Protein AF-A0A0S9NF07-F1 (afdb_monomer)

Radius of gyration: 25.68 Å; Cα contacts (8 Å, |Δi|>4): 94; chains: 1; bounding box: 47×24×77 Å

Nearest PDB structures (foldseek):
  1b0n-assembly1_A  TM=8.220E-01  e=7.959E-02  Bacillus subtilis
  2o38-assembly1_A  TM=5.096E-01  e=1.622E-01  Rhodopseudomonas palustris CGA009
  5jaa-assembly1_B  TM=7.549E-01  e=1.021E+00  Vibrio cholerae O1 biovar El Tor str. N16961
  8a0x-assembly1_B  TM=7.454E-01  e=1.641E+00  Vibrio cholerae
  6uu7-assembly1_FFF  TM=2.420E-01  e=1.960E+00  Escherichia coli K-12

Foldseek 3Di:
DDDDDALLRLLVVLCVVLVHLVSSCVQLVHDSVVSVCRNVVVDRDDDQSSCVSSVHDDDDDDDDDDDDPCAPPDLVRLCVVLPWDADPVGDIDHPDVVSVVSSVVSCVVNVVVDDDPDPPPDDDD

Secondary structure (DSSP, 8-state):
------HHHHHHHHHHHTSSHHHHHHHTT--HHHHHHHHTTS-----HHHHHHTT-------PPPPPPTTTT--HHHHHHHTT-EE-TTS-EE-S-HHHHHHHHHHHHHHTT-------------

Mean predicted aligned error: 10.69 Å

Solvent-accessible surface area (backbone atoms only — not comparable to full-atom values): 7910 Å² total; per-residue (Å²): 132,86,82,90,74,54,70,35,57,55,47,49,52,42,14,60,78,49,72,29,60,62,48,30,19,59,76,56,76,45,57,50,70,60,52,50,32,35,48,69,58,81,39,84,80,75,54,72,67,57,31,50,62,74,74,44,77,95,75,93,83,85,79,84,79,74,77,58,99,61,52,84,55,50,73,69,55,43,38,47,72,54,58,32,43,77,48,98,88,75,47,79,46,60,95,42,73,63,33,54,55,47,44,52,51,52,53,64,68,36,65,82,55,69,72,79,82,72,80,77,81,75,83,81,133

Sequence (125 aa):
MAEAITLQQRIAELAEDHGSLRSAASALGCDVGYLSRLASGQKTEPSDMTLHALGLRRVVSYERAEPSPTAGMTLAQRILHVGGRNNAAGYVEFGSTQAVAALIRQVLRDREFLPPEQPQQKGGA

pLDDT: mean 87.5, std 13.99, range [40.78, 97.44]

Structure (mmCIF, N/CA/C/O backbone):
data_AF-A0A0S9NF07-F1
#
_entry.id   AF-A0A0S9NF07-F1
#
loop_
_atom_site.group_PDB
_atom_site.id
_atom_site.type_symbol
_atom_site.label_atom_id
_atom_site.label_alt_id
_atom_site.label_comp_id
_atom_site.label_asym_id
_atom_site.label_entity_id
_atom_site.label_seq_id
_atom_site.pdbx_PDB_ins_code
_atom_site.Cartn_x
_atom_site.Cartn_y
_atom_site.Cartn_z
_atom_site.occupanc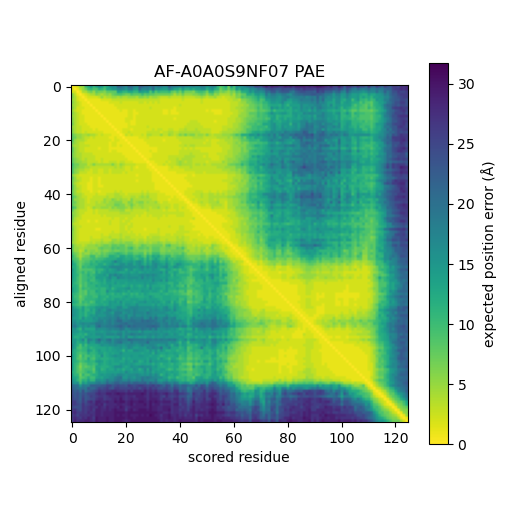y
_atom_site.B_iso_or_equiv
_atom_site.auth_seq_id
_atom_site.auth_comp_id
_atom_site.auth_asym_id
_atom_site.auth_atom_id
_atom_site.pdbx_PDB_model_num
ATOM 1 N N . MET A 1 1 ? -24.854 -11.169 3.549 1.00 50.91 1 MET A N 1
ATOM 2 C CA . MET A 1 1 ? -23.390 -11.341 3.685 1.00 50.91 1 MET A CA 1
ATOM 3 C C . MET A 1 1 ? -22.971 -10.533 4.901 1.00 50.91 1 MET A C 1
ATOM 5 O O . MET A 1 1 ? -23.545 -9.469 5.080 1.00 50.91 1 MET A O 1
ATOM 9 N N . ALA A 1 2 ? -22.093 -11.043 5.768 1.00 66.69 2 ALA A N 1
ATOM 10 C CA . ALA A 1 2 ? -21.588 -10.238 6.884 1.00 66.69 2 ALA A CA 1
ATOM 11 C C . ALA A 1 2 ? -20.684 -9.125 6.333 1.00 66.69 2 ALA A C 1
ATOM 13 O O . ALA A 1 2 ? -19.918 -9.379 5.402 1.00 66.69 2 ALA A O 1
ATOM 14 N N . GLU A 1 3 ? -20.809 -7.917 6.871 1.00 81.88 3 GLU A N 1
ATOM 15 C CA . GLU A 1 3 ? -20.003 -6.766 6.471 1.00 81.88 3 GLU A CA 1
ATOM 16 C C . GLU A 1 3 ? -18.544 -6.953 6.908 1.00 81.88 3 GLU A C 1
ATOM 18 O O . GLU A 1 3 ? -18.267 -7.396 8.025 1.00 81.88 3 GLU A O 1
ATOM 23 N N . ALA A 1 4 ? -17.604 -6.671 6.002 1.00 84.88 4 ALA A N 1
ATOM 24 C CA . ALA A 1 4 ? -16.181 -6.723 6.303 1.00 84.88 4 ALA A CA 1
ATOM 25 C C . ALA A 1 4 ? -15.766 -5.401 6.953 1.00 84.88 4 ALA A C 1
ATOM 27 O O . ALA A 1 4 ? -15.654 -4.381 6.279 1.00 84.88 4 ALA A O 1
ATOM 28 N N . ILE A 1 5 ? -15.536 -5.441 8.261 1.00 92.06 5 ILE A N 1
ATOM 29 C CA . ILE A 1 5 ? -15.089 -4.300 9.059 1.00 92.06 5 ILE A CA 1
ATOM 30 C C . ILE A 1 5 ? -13.625 -4.480 9.465 1.00 92.06 5 ILE A C 1
ATOM 32 O O . ILE A 1 5 ? -13.166 -5.594 9.736 1.00 92.06 5 ILE A O 1
ATOM 36 N N . THR A 1 6 ? -12.871 -3.385 9.510 1.00 92.81 6 THR A N 1
ATOM 37 C CA . THR A 1 6 ? -11.490 -3.403 10.010 1.00 92.81 6 THR A CA 1
ATOM 38 C C . THR A 1 6 ? -11.452 -3.442 11.541 1.00 92.81 6 THR A C 1
ATOM 40 O O . THR A 1 6 ? -12.409 -3.060 12.219 1.00 92.81 6 THR A O 1
ATOM 43 N N . LEU A 1 7 ? -10.321 -3.867 12.115 1.00 92.88 7 LEU A N 1
ATOM 44 C CA . LEU A 1 7 ? -10.124 -3.859 13.572 1.00 92.88 7 LEU A CA 1
ATOM 45 C C . LEU A 1 7 ? -10.303 -2.451 14.150 1.00 92.88 7 LEU A C 1
ATOM 47 O O . LEU A 1 7 ? -10.933 -2.282 15.186 1.00 92.88 7 LEU A O 1
ATOM 51 N N . GLN A 1 8 ? -9.768 -1.448 13.459 1.00 94.25 8 GLN A N 1
ATOM 52 C CA . GLN A 1 8 ? -9.794 -0.049 13.862 1.00 94.25 8 GLN A CA 1
ATOM 53 C C . GLN A 1 8 ? -11.224 0.484 13.912 1.00 94.25 8 GLN A C 1
ATOM 55 O O . GLN A 1 8 ? -11.611 1.083 14.911 1.00 94.25 8 GLN A O 1
ATOM 60 N N . GLN A 1 9 ? -12.014 0.211 12.870 1.00 94.88 9 GLN A N 1
ATOM 61 C CA . GLN A 1 9 ? -13.425 0.596 12.817 1.00 94.88 9 GLN A CA 1
ATOM 62 C C . GLN A 1 9 ? -14.215 -0.064 13.947 1.00 94.88 9 GLN A C 1
ATOM 64 O O . GLN A 1 9 ? -14.886 0.632 14.701 1.00 94.88 9 GLN A O 1
ATOM 69 N N . ARG A 1 10 ? -14.056 -1.380 14.151 1.00 95.62 10 ARG A N 1
ATOM 70 C CA . ARG A 1 10 ? -14.781 -2.074 15.221 1.00 95.62 10 ARG A CA 1
ATOM 71 C C . ARG A 1 10 ? -14.412 -1.563 16.614 1.00 95.62 10 ARG A C 1
ATOM 73 O O . ARG A 1 10 ? -15.264 -1.467 17.493 1.00 95.62 10 ARG A O 1
ATOM 80 N N . ILE A 1 11 ? -13.137 -1.257 16.839 1.00 95.06 11 ILE A N 1
ATOM 81 C CA . ILE A 1 11 ? -12.679 -0.710 18.119 1.00 95.06 11 ILE A CA 1
ATOM 82 C C . ILE A 1 11 ? -13.217 0.710 18.329 1.00 95.06 11 ILE A C 1
ATOM 84 O O . ILE A 1 11 ? -13.551 1.052 19.461 1.00 95.06 11 ILE A O 1
ATOM 88 N N . ALA A 1 12 ? -13.322 1.519 17.271 1.00 95.12 12 ALA A N 1
ATOM 89 C CA . ALA A 1 12 ? -13.925 2.846 17.345 1.00 95.12 12 ALA A CA 1
ATOM 90 C C . ALA A 1 12 ? -15.410 2.770 17.735 1.00 95.12 12 ALA A C 1
ATOM 92 O O . ALA A 1 12 ? -15.796 3.428 18.694 1.00 95.12 12 ALA A O 1
ATOM 93 N N . GLU A 1 13 ? -16.194 1.894 17.097 1.00 95.62 13 GLU A N 1
ATOM 94 C CA . GLU A 1 13 ? -17.600 1.650 17.464 1.00 95.62 13 GLU A CA 1
ATOM 95 C C . GLU A 1 13 ? -17.741 1.262 18.940 1.00 95.62 13 GLU A C 1
ATOM 97 O O . GLU A 1 13 ? -18.502 1.868 19.685 1.00 95.62 13 GLU A O 1
ATOM 102 N N . LEU A 1 14 ? -16.943 0.293 19.402 1.00 95.19 14 LEU A N 1
ATOM 103 C CA . LEU A 1 14 ? -16.969 -0.134 20.803 1.00 95.19 14 LEU A CA 1
ATOM 104 C C . LEU A 1 14 ? -16.557 0.994 21.758 1.00 95.19 14 LEU A C 1
ATOM 106 O O . LEU A 1 14 ? -17.089 1.105 22.860 1.00 95.19 14 LEU A O 1
ATOM 110 N N . ALA A 1 15 ? -15.598 1.832 21.370 1.00 94.81 15 ALA A N 1
ATOM 111 C CA . ALA A 1 15 ? -15.197 2.976 22.177 1.00 94.81 15 ALA A CA 1
ATOM 112 C C . ALA A 1 15 ? -16.308 4.033 22.267 1.00 94.81 15 ALA A C 1
ATOM 114 O O . ALA A 1 15 ? -16.448 4.639 23.328 1.00 94.81 15 ALA A O 1
ATOM 115 N N . GLU A 1 16 ? -17.091 4.229 21.206 1.00 95.94 16 GLU A N 1
ATOM 116 C CA . GLU A 1 16 ? -18.277 5.090 21.210 1.00 95.94 16 GLU A CA 1
ATOM 117 C C . GLU A 1 16 ? -19.384 4.498 22.093 1.00 95.94 16 GLU A C 1
ATOM 119 O O . GLU A 1 16 ? -19.854 5.179 23.006 1.00 95.94 16 GLU A O 1
ATOM 124 N N . A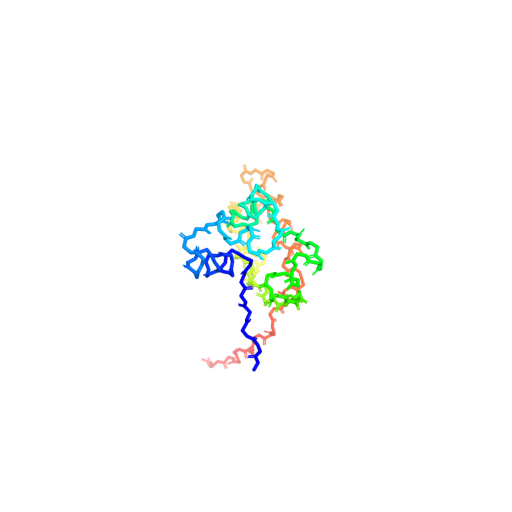SP A 1 17 ? -19.707 3.212 21.924 1.00 95.12 17 ASP A N 1
ATOM 125 C CA . ASP A 1 17 ? -20.729 2.500 22.707 1.00 95.12 17 ASP A CA 1
ATOM 126 C C . ASP A 1 17 ? -20.424 2.506 24.216 1.00 95.12 17 ASP A C 1
ATOM 128 O O . ASP A 1 17 ? -21.314 2.660 25.056 1.00 95.12 17 ASP A O 1
ATOM 132 N N . HIS A 1 18 ? -19.148 2.356 24.584 1.00 94.31 18 HIS A N 1
ATOM 133 C CA . HIS A 1 18 ? -18.691 2.357 25.978 1.00 94.31 18 HIS A CA 1
ATOM 134 C C . HIS A 1 18 ? -18.241 3.746 26.480 1.00 94.31 18 HIS A C 1
ATOM 136 O O . HIS A 1 18 ? -17.817 3.882 27.634 1.00 94.31 18 HIS A O 1
ATOM 142 N N . GLY A 1 19 ? -18.288 4.773 25.628 1.00 95.19 19 GLY A N 1
ATOM 143 C CA . GLY A 1 19 ? -17.901 6.162 25.905 1.00 95.19 19 GLY A CA 1
ATOM 144 C C . GLY A 1 19 ? -16.394 6.447 25.948 1.00 95.19 19 GLY A C 1
ATOM 145 O O . GLY A 1 19 ? -15.982 7.605 25.891 1.00 95.19 19 GLY A O 1
ATOM 146 N N . SER A 1 20 ? -15.540 5.427 26.064 1.00 95.19 20 SER A N 1
ATOM 147 C CA . SER A 1 20 ? -14.096 5.578 25.882 1.00 95.19 20 SER A CA 1
ATOM 148 C C . SER A 1 20 ? -13.421 4.257 25.527 1.00 95.19 20 SER A C 1
ATOM 150 O O . SER A 1 20 ? -13.896 3.177 25.885 1.00 95.19 20 SER A O 1
ATOM 152 N N . LEU A 1 21 ? -12.226 4.339 24.933 1.00 93.88 21 LEU A N 1
ATOM 153 C CA . LEU A 1 21 ? -11.389 3.165 24.669 1.00 93.88 21 LEU A CA 1
ATOM 154 C C . LEU A 1 21 ? -11.042 2.391 25.954 1.00 93.88 21 LEU A C 1
ATOM 156 O O . LEU A 1 21 ? -10.945 1.166 25.941 1.00 93.88 21 LEU A O 1
ATOM 160 N N . ARG A 1 22 ? -10.871 3.097 27.082 1.00 95.12 22 ARG A N 1
ATOM 161 C CA . ARG A 1 22 ? -10.583 2.473 28.382 1.00 95.12 22 ARG A CA 1
ATOM 162 C C . ARG A 1 22 ? -11.783 1.687 28.902 1.00 95.12 22 ARG A C 1
ATOM 164 O O . ARG A 1 22 ? -11.607 0.576 29.396 1.00 95.12 22 ARG A O 1
ATOM 171 N N . SER A 1 23 ? -12.978 2.257 28.775 1.00 95.12 23 SER A N 1
ATOM 172 C CA . SER A 1 23 ? -14.231 1.595 29.139 1.00 95.12 23 SER A CA 1
ATOM 173 C C . SER A 1 23 ? -14.466 0.355 28.277 1.00 95.12 23 SER A C 1
ATOM 175 O O . SER A 1 23 ? -14.765 -0.704 28.821 1.00 95.12 23 SER A O 1
ATOM 177 N N . ALA A 1 24 ? -14.239 0.459 26.962 1.00 94.25 24 ALA A N 1
ATOM 178 C CA . ALA A 1 24 ? -14.346 -0.667 26.037 1.00 94.25 24 ALA A CA 1
ATOM 179 C C . ALA A 1 24 ? -13.364 -1.792 26.393 1.00 94.25 24 ALA A C 1
ATOM 181 O O . ALA A 1 24 ? -13.764 -2.941 26.539 1.00 94.25 24 ALA A O 1
ATOM 182 N N . ALA A 1 25 ? -12.087 -1.472 26.622 1.00 94.56 25 ALA A N 1
ATOM 183 C CA . ALA A 1 25 ? -11.092 -2.469 27.018 1.00 94.56 25 ALA A CA 1
ATOM 184 C C . ALA A 1 25 ? -11.470 -3.187 28.326 1.00 94.56 25 ALA A C 1
ATOM 186 O O . ALA A 1 25 ? -11.355 -4.408 28.408 1.00 94.56 25 ALA A O 1
ATOM 187 N N . SER A 1 26 ? -11.977 -2.439 29.315 1.00 93.94 26 SER A N 1
ATOM 188 C CA . SER A 1 26 ? -12.468 -2.992 30.583 1.00 93.94 26 SER A CA 1
ATOM 189 C C . SER A 1 26 ? -13.644 -3.950 30.369 1.00 93.94 26 SER A C 1
ATOM 191 O O . SER A 1 26 ? -13.623 -5.069 30.875 1.00 93.94 26 SER A O 1
ATOM 193 N N . ALA A 1 27 ? -14.633 -3.550 29.562 1.00 92.88 27 ALA A N 1
ATOM 194 C CA . ALA A 1 27 ? -15.795 -4.378 29.237 1.00 92.88 27 ALA A CA 1
ATOM 195 C C . ALA A 1 27 ? -15.413 -5.671 28.494 1.00 92.88 27 ALA A C 1
ATOM 197 O O . ALA A 1 27 ? -16.035 -6.711 28.694 1.00 92.88 27 ALA A O 1
ATOM 198 N N . LEU A 1 28 ? -14.361 -5.615 27.676 1.00 90.75 28 LEU A N 1
ATOM 199 C CA . LEU A 1 28 ? -13.834 -6.743 26.906 1.00 90.75 28 LEU A CA 1
ATOM 200 C C . LEU A 1 28 ? -12.833 -7.612 27.685 1.00 90.75 28 LEU A C 1
ATOM 202 O O . LEU A 1 28 ? -12.342 -8.602 27.142 1.00 90.75 28 LEU A O 1
ATOM 206 N N . GLY A 1 29 ? -12.456 -7.226 28.909 1.00 91.00 29 GLY A N 1
ATOM 207 C CA . GLY A 1 29 ? -11.394 -7.897 29.666 1.00 91.00 29 GLY A CA 1
ATOM 208 C C . GLY A 1 29 ? -10.022 -7.849 28.976 1.00 91.00 29 GLY A C 1
ATOM 209 O O . GLY A 1 29 ? -9.206 -8.750 29.158 1.00 91.00 29 GLY A O 1
ATOM 210 N N . CYS A 1 30 ? -9.773 -6.828 28.152 1.00 88.00 30 CYS A N 1
ATOM 211 C CA . CYS A 1 30 ? -8.548 -6.667 27.371 1.00 88.00 30 CYS A CA 1
ATOM 212 C C . CYS A 1 30 ? -7.664 -5.549 27.937 1.00 88.00 30 CYS A C 1
ATOM 214 O O . CYS A 1 30 ? -8.144 -4.568 28.502 1.00 88.00 30 CYS A O 1
ATOM 216 N N . ASP A 1 31 ? -6.350 -5.657 27.731 1.00 92.38 31 ASP A N 1
ATOM 217 C CA . ASP A 1 31 ? -5.429 -4.576 28.079 1.00 92.38 31 ASP A CA 1
ATOM 218 C C . ASP A 1 31 ? -5.666 -3.332 27.198 1.00 92.38 31 ASP A C 1
ATOM 220 O O . ASP A 1 31 ? -5.743 -3.418 25.969 1.00 92.38 31 ASP A O 1
ATOM 224 N N . VAL A 1 32 ? -5.741 -2.155 27.830 1.00 94.62 32 VAL A N 1
ATOM 225 C CA . VAL A 1 32 ? -5.967 -0.867 27.147 1.00 94.62 32 VAL A CA 1
ATOM 226 C C . VAL A 1 32 ? -4.821 -0.530 26.193 1.00 94.62 32 VAL A C 1
ATOM 228 O O . VAL A 1 32 ? -5.059 0.000 25.106 1.00 94.62 32 VAL A O 1
ATOM 231 N N . GLY A 1 33 ? -3.576 -0.822 26.581 1.00 95.12 33 GLY A N 1
ATOM 232 C CA . GLY A 1 33 ? -2.402 -0.561 25.749 1.00 95.12 33 GLY A CA 1
ATOM 233 C C . GLY A 1 33 ? -2.407 -1.422 24.489 1.00 95.12 33 GLY A C 1
ATOM 234 O O . GLY A 1 33 ? -2.146 -0.933 23.389 1.00 95.12 33 GLY A O 1
ATOM 235 N N . TYR A 1 34 ? -2.772 -2.691 24.637 1.00 93.88 34 TYR A N 1
ATOM 236 C CA . TYR A 1 34 ? -2.958 -3.621 23.536 1.00 93.88 34 TYR A CA 1
ATOM 237 C C . TYR A 1 34 ? -4.074 -3.174 22.584 1.00 93.88 34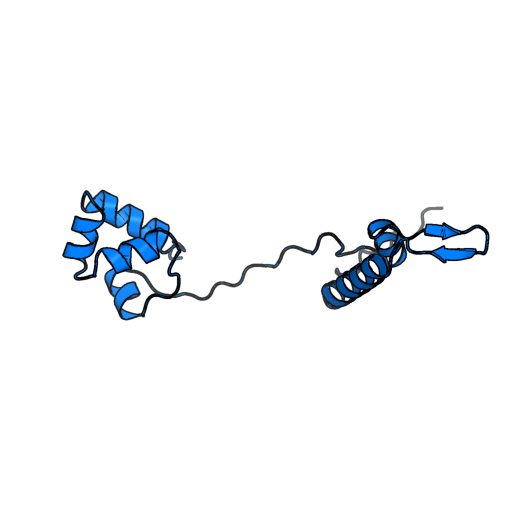 TYR A C 1
ATOM 239 O O . TYR A 1 34 ? -3.845 -3.093 21.376 1.00 93.88 34 TYR A O 1
ATOM 247 N N . LEU A 1 35 ? -5.243 -2.806 23.119 1.00 93.81 35 LEU A N 1
ATOM 248 C CA . LEU A 1 35 ? -6.373 -2.328 22.319 1.00 93.81 35 LEU A CA 1
ATOM 249 C C . LEU A 1 35 ? -6.033 -1.032 21.561 1.00 93.81 35 LEU A C 1
ATOM 251 O O . LEU A 1 35 ? -6.385 -0.892 20.394 1.00 93.81 35 LEU A O 1
ATOM 255 N N . SER A 1 36 ? -5.268 -0.125 22.176 1.00 95.31 36 SER A N 1
ATOM 256 C CA . SER A 1 36 ? -4.776 1.105 21.537 1.00 95.31 36 SER A CA 1
ATOM 257 C C . SER A 1 36 ? -3.819 0.837 20.364 1.00 95.31 36 SER A C 1
ATOM 259 O O . SER A 1 36 ? -3.902 1.483 19.314 1.00 95.31 36 SER A O 1
ATOM 261 N N . ARG A 1 37 ? -2.93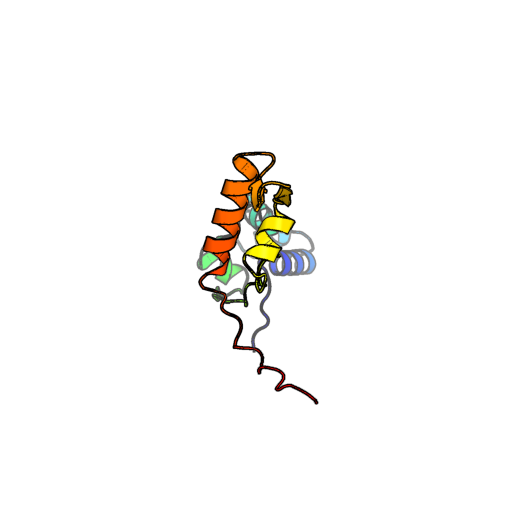9 -0.168 20.477 1.00 96.62 37 ARG A N 1
ATOM 262 C CA . ARG A 1 37 ? -2.061 -0.578 19.363 1.00 96.62 37 ARG A CA 1
ATOM 263 C C . ARG A 1 37 ? -2.841 -1.189 18.199 1.00 96.62 37 ARG A C 1
ATOM 265 O O . ARG A 1 37 ? -2.451 -0.985 17.053 1.00 96.62 37 ARG A O 1
ATOM 272 N N . LEU A 1 38 ? -3.931 -1.906 18.483 1.00 95.19 38 LEU A N 1
ATOM 273 C CA . LEU A 1 38 ? -4.842 -2.403 17.446 1.00 95.19 38 LEU A CA 1
ATOM 274 C C . LEU A 1 38 ? -5.603 -1.245 16.784 1.00 95.19 38 LEU A C 1
ATOM 276 O O . LEU A 1 38 ? -5.635 -1.159 15.560 1.00 95.19 38 LEU A O 1
ATOM 280 N N . ALA A 1 39 ? -6.138 -0.314 17.580 1.00 93.75 39 ALA A N 1
ATOM 281 C CA . ALA A 1 39 ? -6.870 0.856 17.090 1.00 93.75 39 ALA A CA 1
ATOM 282 C C . ALA A 1 39 ? -6.019 1.768 16.189 1.00 93.75 39 ALA A C 1
ATOM 284 O O . ALA A 1 39 ? -6.511 2.312 15.208 1.00 93.75 39 ALA A O 1
ATOM 285 N N . SER A 1 40 ? -4.729 1.914 16.498 1.00 95.19 40 SER A N 1
ATOM 286 C CA . SER A 1 40 ? -3.784 2.713 15.704 1.00 95.19 40 SER A CA 1
ATOM 287 C C . SER A 1 40 ? -3.170 1.962 14.518 1.00 95.19 40 SER A C 1
ATOM 289 O O . SER A 1 40 ? -2.421 2.553 13.746 1.00 95.19 40 SER A O 1
ATOM 291 N N . GLY A 1 41 ? -3.436 0.659 14.371 1.00 93.62 41 GLY A N 1
ATOM 292 C CA . GLY A 1 41 ? -2.817 -0.175 13.338 1.00 93.62 41 GLY A CA 1
ATOM 293 C C . GLY A 1 41 ? -1.340 -0.510 13.577 1.00 93.62 41 GLY A C 1
ATOM 294 O O . GLY A 1 41 ? -0.735 -1.169 12.737 1.00 93.62 41 GLY A O 1
ATOM 295 N N . GLN A 1 42 ? -0.751 -0.129 14.718 1.00 93.00 42 GLN A N 1
ATOM 296 C CA . GLN A 1 42 ? 0.600 -0.568 15.102 1.00 93.00 42 GLN A CA 1
ATOM 297 C C . GLN A 1 42 ? 0.678 -2.085 15.303 1.00 93.00 42 GLN A C 1
ATOM 299 O O . GLN A 1 42 ? 1.735 -2.690 15.134 1.00 93.00 42 GLN A O 1
ATOM 304 N N . LYS A 1 43 ? -0.443 -2.705 15.683 1.00 91.88 43 LYS A N 1
ATOM 305 C CA . LYS A 1 43 ? -0.622 -4.153 15.670 1.00 91.88 43 LYS A CA 1
ATOM 306 C C . LYS A 1 43 ? -1.816 -4.492 14.785 1.00 91.88 43 LYS A C 1
ATOM 308 O O . LYS A 1 43 ? -2.878 -3.900 14.925 1.00 91.88 43 LYS A O 1
ATOM 313 N N . THR A 1 44 ? -1.643 -5.470 13.907 1.00 90.50 44 THR A N 1
ATOM 314 C CA . THR A 1 44 ? -2.659 -5.885 12.924 1.00 90.50 44 THR A CA 1
ATOM 315 C C . THR A 1 44 ? -3.034 -7.362 13.041 1.00 90.50 44 THR A C 1
ATOM 317 O O . THR A 1 44 ? -3.992 -7.807 12.419 1.00 90.50 44 THR A O 1
ATOM 320 N N . GLU A 1 45 ? -2.321 -8.111 13.885 1.00 90.06 45 GLU A N 1
ATOM 321 C CA . GLU A 1 45 ? -2.484 -9.556 14.064 1.00 90.06 45 GLU A CA 1
ATOM 322 C C . GLU A 1 45 ? -2.928 -9.888 15.500 1.00 90.06 45 GLU A C 1
ATOM 324 O O . GLU A 1 45 ? -2.105 -10.251 16.351 1.00 90.06 45 GLU A O 1
ATOM 329 N N . PRO A 1 46 ? -4.218 -9.700 15.827 1.00 90.94 46 PRO A N 1
ATOM 330 C CA . PRO A 1 46 ? -4.794 -10.181 17.075 1.00 90.94 46 PRO A CA 1
ATOM 331 C C . PRO A 1 46 ? -4.949 -11.708 17.066 1.00 90.94 46 PRO A C 1
ATOM 333 O O . PRO A 1 46 ? -5.059 -12.333 16.011 1.00 90.94 46 PRO A O 1
ATOM 336 N N . SER A 1 47 ? -4.986 -12.311 18.256 1.00 91.62 47 SER A N 1
ATOM 337 C CA . SER A 1 47 ? -5.323 -13.728 18.401 1.00 91.62 47 SER A CA 1
ATOM 338 C C . SER A 1 47 ? -6.817 -13.966 18.161 1.00 91.62 47 SER A C 1
ATOM 340 O O . SER A 1 47 ? -7.631 -13.046 18.283 1.00 91.62 47 SER A O 1
ATOM 342 N N . ASP A 1 48 ? -7.194 -15.217 17.897 1.00 92.12 48 ASP A N 1
ATOM 343 C CA . ASP A 1 48 ? -8.601 -15.603 17.725 1.00 92.12 48 ASP A CA 1
ATOM 344 C C . ASP A 1 48 ? -9.450 -15.272 18.963 1.00 92.12 48 ASP A C 1
ATOM 346 O O . ASP A 1 48 ? -10.600 -14.860 18.833 1.00 92.12 48 ASP A O 1
ATOM 350 N N . MET A 1 49 ? -8.868 -15.358 20.165 1.00 91.25 49 MET A N 1
ATOM 351 C CA . MET A 1 49 ? -9.528 -14.955 21.411 1.00 91.25 49 MET A CA 1
ATOM 352 C C . MET A 1 49 ? -9.834 -13.452 21.435 1.00 91.25 49 MET A C 1
ATOM 354 O O . MET A 1 49 ? -10.940 -13.056 21.794 1.00 91.25 49 MET A O 1
ATOM 358 N N . THR A 1 50 ? -8.882 -12.605 21.028 1.00 92.75 50 THR A N 1
ATOM 359 C CA . THR A 1 50 ? -9.111 -11.156 20.925 1.00 92.75 50 THR A CA 1
ATOM 360 C C . THR A 1 50 ? -10.170 -10.838 19.872 1.00 92.75 50 THR A C 1
ATOM 362 O O . THR A 1 50 ? -11.021 -9.985 20.104 1.00 92.75 50 THR A O 1
ATOM 365 N N . LEU A 1 51 ? -10.146 -11.521 18.725 1.00 93.69 51 LEU A N 1
ATOM 366 C CA . LEU A 1 51 ? -11.170 -11.349 17.694 1.00 93.69 51 LEU A CA 1
ATOM 367 C C . LEU A 1 51 ? -12.555 -11.716 18.224 1.00 93.69 51 LEU A C 1
ATOM 369 O O . LEU A 1 51 ? -13.487 -10.937 18.058 1.00 93.69 51 LEU A O 1
ATOM 373 N N . HIS A 1 52 ? -12.668 -12.844 18.926 1.00 93.25 52 HIS A N 1
ATOM 374 C CA . HIS A 1 52 ? -13.921 -13.271 19.535 1.00 93.25 52 HIS A CA 1
ATOM 375 C C . HIS A 1 52 ? -14.446 -12.250 20.553 1.00 93.25 52 HIS A C 1
ATOM 377 O O . HIS A 1 52 ? -15.621 -11.899 20.496 1.00 93.25 52 HIS A O 1
ATOM 383 N N . ALA A 1 53 ? -13.576 -11.713 21.419 1.00 92.69 53 ALA A N 1
ATOM 384 C CA . ALA A 1 53 ? -13.944 -10.656 22.362 1.00 92.69 53 ALA A CA 1
ATOM 385 C C . ALA A 1 53 ? -14.484 -9.406 21.642 1.00 92.69 53 ALA A C 1
ATOM 387 O O . ALA A 1 53 ? -15.489 -8.843 22.057 1.00 92.69 53 ALA A O 1
ATOM 388 N N . LEU A 1 54 ? -13.880 -9.014 20.515 1.00 93.06 54 LEU A N 1
ATOM 389 C CA . LEU A 1 54 ? -14.337 -7.886 19.689 1.00 93.06 54 LEU A CA 1
ATOM 390 C C . LEU A 1 54 ? -15.627 -8.171 18.890 1.00 93.06 54 LEU A C 1
ATOM 392 O O . LEU A 1 54 ? -16.135 -7.278 18.206 1.00 93.06 54 LEU A O 1
ATOM 396 N N . GLY A 1 55 ? -16.158 -9.398 18.947 1.00 92.94 55 GLY A N 1
ATOM 397 C CA . GLY A 1 55 ? -17.283 -9.841 18.119 1.00 92.94 55 GLY A CA 1
ATOM 398 C C . GLY A 1 55 ? -16.906 -10.047 16.649 1.00 92.94 55 GLY A C 1
ATOM 399 O O . GLY A 1 55 ? -17.766 -9.999 15.774 1.00 92.94 55 GLY A O 1
ATOM 400 N N . LEU A 1 56 ? -15.620 -10.252 16.363 1.00 93.88 56 LEU A N 1
ATOM 401 C CA . LEU A 1 56 ? -15.071 -10.397 15.022 1.00 93.88 56 LEU A CA 1
ATOM 402 C C . LEU A 1 56 ? -14.668 -11.841 14.725 1.00 93.88 56 LEU A C 1
ATOM 404 O O . LEU A 1 56 ? -14.310 -12.630 15.600 1.00 93.88 56 LEU A O 1
ATOM 408 N N . ARG A 1 57 ? -14.653 -12.166 13.434 1.00 92.75 57 ARG A N 1
ATOM 409 C CA . ARG A 1 57 ? -14.071 -13.397 12.897 1.00 92.75 57 ARG A CA 1
ATOM 410 C C . ARG A 1 57 ? -13.078 -13.029 11.807 1.00 92.75 57 ARG A C 1
ATOM 412 O O . ARG A 1 57 ? -13.410 -12.246 10.921 1.00 92.75 57 ARG A O 1
ATOM 419 N N . ARG A 1 58 ? -11.893 -13.644 11.823 1.00 91.62 58 ARG A N 1
ATOM 420 C CA . ARG A 1 58 ? -10.922 -13.472 10.739 1.00 91.62 58 ARG A CA 1
ATOM 421 C C . ARG A 1 58 ? -11.438 -14.126 9.462 1.00 91.62 58 ARG A C 1
ATOM 423 O O . ARG A 1 58 ? -11.774 -15.308 9.457 1.00 91.62 58 ARG A O 1
ATOM 430 N N . VAL A 1 59 ? -11.458 -13.362 8.379 1.00 89.56 59 VAL A N 1
ATOM 431 C CA . VAL A 1 59 ? -11.728 -13.857 7.028 1.00 89.56 59 VAL A CA 1
ATOM 432 C C . VAL A 1 59 ? -10.584 -13.391 6.141 1.00 89.56 59 VAL A C 1
ATOM 434 O O . VAL A 1 59 ? -10.191 -12.230 6.207 1.00 89.56 59 VAL A O 1
ATOM 437 N N . VAL A 1 60 ? -10.032 -14.300 5.342 1.00 87.19 60 VAL A N 1
ATOM 438 C CA . VAL A 1 60 ? -9.057 -13.942 4.310 1.00 87.19 60 VAL A CA 1
ATOM 439 C C . VAL A 1 60 ? -9.841 -13.492 3.084 1.00 87.19 60 VAL A C 1
ATOM 441 O O . VAL A 1 60 ? -10.583 -14.284 2.503 1.00 87.19 60 VAL A O 1
ATOM 444 N N . SER A 1 61 ? -9.709 -12.221 2.717 1.00 84.62 61 SER A N 1
ATOM 445 C CA . SER A 1 61 ? -10.204 -11.683 1.452 1.00 84.62 61 SER A CA 1
ATOM 446 C C . SER A 1 61 ? -9.042 -11.504 0.478 1.00 84.62 61 SER A C 1
ATOM 448 O O . SER A 1 61 ? -7.917 -11.207 0.875 1.00 84.62 61 SER A O 1
ATOM 450 N N . TYR A 1 62 ? -9.326 -11.695 -0.807 1.00 86.50 62 TYR A N 1
ATOM 451 C CA . TYR A 1 62 ? -8.396 -11.411 -1.893 1.00 86.50 62 TYR A CA 1
ATOM 452 C C . TYR A 1 62 ? -9.012 -10.318 -2.759 1.00 86.50 62 TYR A C 1
ATOM 454 O O . TYR A 1 62 ? -10.157 -10.449 -3.197 1.00 86.50 62 TYR A O 1
ATOM 462 N N . GLU A 1 63 ? -8.263 -9.250 -2.999 1.00 83.25 63 GLU A N 1
ATOM 463 C CA . GLU A 1 63 ? -8.629 -8.206 -3.951 1.00 83.25 63 GLU A CA 1
ATOM 464 C C . GLU A 1 63 ? -7.821 -8.360 -5.240 1.00 83.25 63 GLU A C 1
ATOM 466 O O . GLU A 1 63 ? -6.746 -8.968 -5.255 1.00 83.25 63 GLU A O 1
ATOM 471 N N . ARG A 1 64 ? -8.356 -7.843 -6.350 1.00 81.88 64 ARG A N 1
ATOM 472 C CA . ARG A 1 64 ? -7.577 -7.786 -7.588 1.00 81.88 64 ARG A CA 1
ATOM 473 C C . ARG A 1 64 ? -6.473 -6.760 -7.387 1.00 81.88 64 ARG A C 1
ATOM 475 O O . ARG A 1 64 ? -6.762 -5.615 -7.060 1.00 81.88 64 ARG A O 1
ATOM 482 N N . ALA A 1 65 ? -5.232 -7.168 -7.616 1.00 81.81 65 ALA A N 1
ATOM 483 C CA . ALA A 1 65 ? -4.139 -6.219 -7.702 1.00 81.81 65 ALA A CA 1
ATOM 484 C C . ALA A 1 65 ? -4.371 -5.300 -8.908 1.00 81.81 65 ALA A C 1
ATOM 486 O O . ALA A 1 65 ? -4.629 -5.782 -10.016 1.00 81.81 65 ALA A O 1
ATOM 487 N N . GLU A 1 66 ? -4.275 -3.990 -8.689 1.00 84.38 66 GLU A N 1
ATOM 488 C CA . GLU A 1 66 ? -4.270 -3.029 -9.786 1.00 84.38 66 GLU A CA 1
ATOM 489 C C . GLU A 1 66 ? -3.061 -3.295 -10.701 1.00 84.38 66 GLU A C 1
ATOM 491 O O . GLU A 1 66 ? -1.974 -3.640 -10.211 1.00 84.38 66 GLU A O 1
ATOM 496 N N . PRO A 1 67 ? -3.219 -3.148 -12.029 1.00 84.50 67 PRO A N 1
ATOM 497 C CA . PRO A 1 67 ? -2.097 -3.213 -12.948 1.00 84.50 67 PRO A CA 1
ATOM 498 C C . PRO A 1 67 ? -0.991 -2.246 -12.521 1.00 84.50 67 PRO A C 1
ATOM 500 O O . PRO A 1 67 ? -1.241 -1.134 -12.053 1.00 84.50 67 PRO A O 1
ATOM 503 N N . SER A 1 68 ? 0.262 -2.653 -12.721 1.00 88.50 68 SER A N 1
ATOM 504 C CA . SER A 1 68 ? 1.381 -1.743 -12.501 1.00 88.50 68 SER A CA 1
ATOM 505 C C . SER A 1 68 ? 1.296 -0.547 -13.466 1.00 88.50 68 SER A C 1
ATOM 507 O O . SER A 1 68 ? 0.707 -0.667 -14.543 1.00 88.50 68 SER A O 1
ATOM 509 N N . PRO A 1 69 ? 1.949 0.590 -13.162 1.00 89.75 69 PRO A N 1
ATOM 510 C CA . P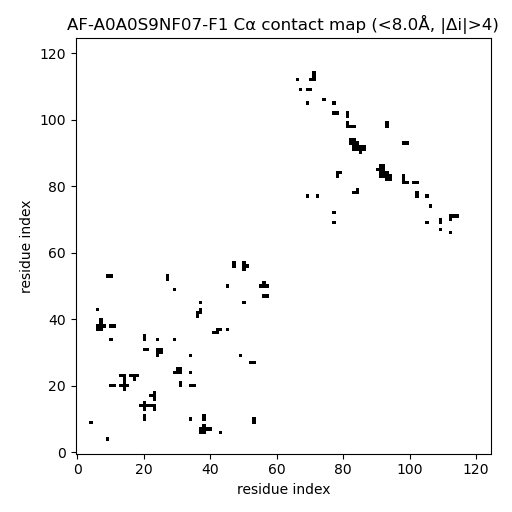RO A 1 69 ? 1.964 1.743 -14.064 1.00 89.75 69 PRO A CA 1
ATOM 511 C C . PRO A 1 69 ? 2.504 1.438 -15.468 1.00 89.75 69 PRO A C 1
ATOM 513 O O . PRO A 1 69 ? 2.273 2.211 -16.391 1.00 89.75 69 PRO A O 1
ATOM 516 N N . THR A 1 70 ? 3.252 0.340 -15.622 1.00 92.19 70 THR A N 1
ATOM 517 C CA . THR A 1 70 ? 3.817 -0.108 -16.897 1.00 92.19 70 THR A CA 1
ATOM 518 C C . THR A 1 70 ? 3.108 -1.316 -17.494 1.00 92.19 70 THR A C 1
ATOM 520 O O . THR A 1 70 ? 3.495 -1.769 -18.571 1.00 92.19 70 THR A O 1
ATOM 523 N N . ALA A 1 71 ? 2.072 -1.844 -16.842 1.00 89.12 71 ALA A N 1
ATOM 524 C CA . ALA A 1 71 ? 1.293 -2.952 -17.371 1.00 89.12 71 ALA A CA 1
ATOM 525 C C . ALA A 1 71 ? 0.692 -2.583 -18.738 1.00 89.12 71 ALA A C 1
ATOM 527 O O . ALA A 1 71 ? 0.215 -1.470 -18.950 1.00 89.12 71 ALA A O 1
ATOM 528 N N . GLY A 1 72 ? 0.771 -3.507 -19.697 1.00 86.25 72 GLY A N 1
ATOM 529 C CA . GLY A 1 72 ? 0.344 -3.263 -21.079 1.00 86.25 72 GLY A CA 1
ATOM 530 C C . GLY A 1 72 ? 1.300 -2.413 -21.930 1.00 86.25 72 GLY A C 1
ATOM 531 O O . GLY A 1 72 ? 1.121 -2.364 -23.144 1.00 86.25 72 GLY A O 1
ATOM 532 N N . MET A 1 73 ? 2.345 -1.795 -21.359 1.00 91.81 73 MET A N 1
ATOM 533 C CA . MET A 1 73 ? 3.362 -1.111 -22.166 1.00 91.81 73 MET A CA 1
ATOM 534 C C . MET A 1 73 ? 4.208 -2.108 -22.960 1.00 91.81 73 MET A C 1
ATOM 536 O O . MET A 1 73 ? 4.725 -3.088 -22.406 1.00 91.81 73 MET A O 1
ATOM 540 N N . THR A 1 74 ? 4.445 -1.795 -24.233 1.00 92.00 74 THR A N 1
ATOM 541 C CA . THR A 1 74 ? 5.433 -2.490 -25.064 1.00 92.00 74 THR A CA 1
ATOM 542 C C . THR A 1 74 ? 6.852 -2.243 -24.551 1.00 92.00 74 THR A C 1
ATOM 544 O O . THR A 1 74 ? 7.114 -1.286 -23.817 1.00 92.00 74 THR A O 1
ATOM 547 N N . LEU A 1 75 ? 7.811 -3.074 -24.972 1.00 91.56 75 LEU A N 1
ATOM 548 C CA . LEU A 1 75 ? 9.220 -2.875 -24.621 1.00 91.56 75 LEU A CA 1
ATOM 549 C C . LEU A 1 75 ? 9.718 -1.473 -25.018 1.00 91.56 75 LEU A C 1
ATOM 551 O O . LEU A 1 75 ? 10.396 -0.825 -24.227 1.00 91.56 75 LEU A O 1
ATOM 555 N N . ALA A 1 76 ? 9.326 -0.975 -26.195 1.00 92.38 76 ALA A N 1
ATOM 556 C CA . ALA A 1 76 ? 9.697 0.361 -26.663 1.00 92.38 76 ALA A CA 1
ATOM 557 C C . ALA A 1 76 ? 9.140 1.474 -25.759 1.00 92.38 76 ALA A C 1
ATOM 559 O O . ALA A 1 76 ? 9.863 2.399 -25.393 1.00 92.38 76 ALA A O 1
ATOM 560 N N . GLN A 1 77 ? 7.877 1.361 -25.336 1.00 94.44 77 GLN A N 1
ATOM 561 C CA . GLN A 1 77 ? 7.265 2.313 -24.404 1.00 94.44 77 GLN A CA 1
ATOM 562 C C . GLN A 1 77 ? 7.950 2.288 -23.033 1.00 94.44 77 GLN A C 1
ATOM 564 O O . GLN A 1 77 ? 8.189 3.345 -22.455 1.00 94.44 77 GLN A O 1
ATOM 569 N N . ARG A 1 78 ? 8.336 1.106 -22.536 1.00 95.12 78 ARG A N 1
ATOM 570 C CA . ARG A 1 78 ? 9.078 0.969 -21.271 1.00 95.12 78 ARG A CA 1
ATOM 571 C C . ARG A 1 78 ? 10.475 1.576 -21.356 1.00 95.12 78 ARG A C 1
ATOM 573 O O . ARG A 1 78 ? 10.895 2.253 -20.424 1.00 95.12 78 ARG A O 1
ATOM 580 N N . ILE A 1 79 ? 11.174 1.375 -22.476 1.00 95.75 79 ILE A N 1
ATOM 581 C CA . ILE A 1 79 ? 12.477 2.001 -22.743 1.00 95.75 79 ILE A CA 1
ATOM 582 C C . ILE A 1 79 ? 12.349 3.525 -22.661 1.00 95.75 79 ILE A C 1
ATOM 584 O O . ILE A 1 79 ? 13.098 4.148 -21.914 1.00 95.75 79 ILE A O 1
ATOM 588 N N . LEU A 1 80 ? 11.363 4.114 -23.345 1.00 95.31 80 LEU A N 1
ATOM 589 C CA . LEU A 1 80 ? 11.102 5.556 -23.279 1.00 95.31 80 LEU A CA 1
ATOM 590 C C . LEU A 1 80 ? 10.734 6.011 -21.860 1.00 95.31 80 LEU A C 1
ATOM 592 O O . LEU A 1 80 ? 11.233 7.033 -21.393 1.00 95.31 80 LEU A O 1
ATOM 596 N N . HIS A 1 81 ? 9.908 5.235 -21.153 1.00 94.38 81 HIS A N 1
ATOM 597 C CA . HIS A 1 81 ? 9.470 5.531 -19.789 1.00 94.38 81 HIS A CA 1
ATOM 598 C C . HIS A 1 81 ? 10.640 5.608 -18.796 1.00 94.38 81 HIS A C 1
ATOM 600 O O . HIS A 1 81 ? 10.649 6.480 -17.932 1.00 94.38 81 HIS A O 1
ATOM 606 N N . VAL A 1 82 ? 11.654 4.741 -18.924 1.00 96.19 82 VAL A N 1
ATOM 607 C CA . VAL A 1 82 ? 12.865 4.806 -18.080 1.00 96.19 82 VAL A CA 1
ATOM 608 C C . VAL A 1 82 ? 13.907 5.816 -18.583 1.00 96.19 82 VAL A C 1
ATOM 610 O O . VAL A 1 82 ? 15.001 5.901 -18.026 1.00 96.19 82 VAL A O 1
ATOM 613 N N . GLY A 1 83 ? 13.590 6.580 -19.633 1.00 95.19 83 GLY A N 1
ATOM 614 C CA . GLY A 1 83 ? 14.459 7.608 -20.205 1.00 95.19 83 GLY A CA 1
ATOM 615 C C . GLY A 1 83 ? 15.447 7.109 -21.262 1.00 95.19 83 GLY A C 1
ATOM 616 O O . GLY A 1 83 ? 16.369 7.846 -21.606 1.00 95.19 83 GLY A O 1
ATOM 617 N N . GLY A 1 84 ? 15.277 5.888 -21.774 1.00 95.81 84 GLY A N 1
ATOM 618 C CA . GLY A 1 84 ? 16.054 5.366 -22.895 1.00 95.81 84 GLY A CA 1
ATOM 619 C C . GLY A 1 84 ? 15.691 6.054 -24.212 1.00 95.81 84 GLY A C 1
ATOM 620 O O . GLY A 1 84 ? 14.530 6.401 -24.442 1.00 95.81 84 GLY A O 1
ATOM 621 N N . ARG A 1 85 ? 16.683 6.286 -25.076 1.00 94.50 85 ARG A N 1
ATOM 622 C CA . ARG A 1 85 ? 16.518 7.037 -26.335 1.00 94.50 85 ARG A CA 1
ATOM 623 C C . ARG A 1 85 ? 17.308 6.391 -27.462 1.00 94.50 85 ARG A C 1
ATOM 625 O O . ARG A 1 85 ? 18.330 5.765 -27.212 1.00 94.50 85 ARG A O 1
ATOM 632 N N . ASN A 1 86 ? 16.847 6.569 -28.696 1.00 94.62 86 ASN A N 1
ATOM 633 C CA . ASN A 1 86 ? 17.622 6.187 -29.873 1.00 94.62 86 ASN A CA 1
ATOM 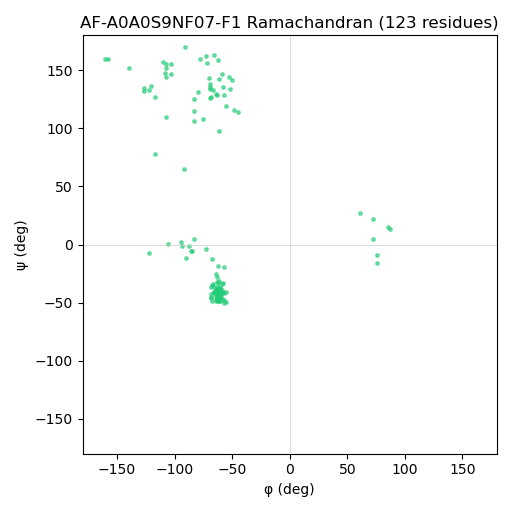634 C C . ASN A 1 86 ? 18.666 7.264 -30.163 1.00 94.62 86 ASN A C 1
ATOM 636 O O . ASN A 1 86 ? 18.326 8.446 -30.236 1.00 94.62 86 ASN A O 1
ATOM 640 N N . ASN A 1 87 ? 19.912 6.851 -30.362 1.00 93.19 87 ASN A N 1
ATOM 641 C CA . ASN A 1 87 ? 20.970 7.741 -30.817 1.00 93.19 87 ASN A CA 1
ATOM 642 C C . ASN A 1 87 ? 21.079 7.754 -32.352 1.00 93.19 87 ASN A C 1
ATOM 644 O O . ASN A 1 87 ? 20.484 6.930 -33.051 1.00 93.19 87 ASN A O 1
ATOM 648 N N . ALA A 1 88 ? 21.878 8.681 -32.887 1.00 93.62 88 ALA A N 1
ATOM 649 C CA . ALA A 1 88 ? 22.110 8.809 -34.330 1.00 93.62 88 ALA A CA 1
ATOM 650 C C . ALA A 1 88 ? 22.779 7.569 -34.963 1.00 93.62 88 ALA A C 1
ATOM 652 O O . ALA A 1 88 ? 22.705 7.388 -36.174 1.00 93.62 88 ALA A O 1
ATOM 653 N N . ALA A 1 89 ? 23.410 6.711 -34.153 1.00 92.44 89 ALA A N 1
ATOM 654 C CA . ALA A 1 89 ? 24.048 5.471 -34.591 1.00 92.44 89 ALA A CA 1
ATOM 655 C C . ALA A 1 89 ? 23.086 4.265 -34.624 1.00 92.44 89 ALA A C 1
ATOM 657 O O . ALA A 1 89 ? 23.502 3.172 -35.001 1.00 92.44 89 ALA A O 1
ATOM 658 N N . GLY A 1 90 ? 21.817 4.446 -34.243 1.00 92.12 90 GLY A N 1
ATOM 659 C CA . GLY A 1 90 ? 20.789 3.407 -34.325 1.00 92.12 90 GLY A CA 1
ATOM 660 C C . GLY A 1 90 ? 20.721 2.453 -33.129 1.00 92.12 90 GLY A C 1
ATOM 661 O O . GLY A 1 90 ? 20.064 1.420 -33.231 1.00 92.12 90 GLY A O 1
ATOM 662 N N . TYR A 1 91 ? 21.350 2.782 -31.997 1.00 93.50 91 TYR A N 1
ATOM 663 C CA . TYR A 1 91 ? 21.241 2.006 -30.756 1.00 93.50 91 TYR A CA 1
ATOM 664 C C . TYR A 1 91 ? 20.449 2.766 -29.688 1.00 93.50 91 TYR A C 1
ATOM 666 O O . TYR A 1 91 ? 20.366 3.997 -29.707 1.00 93.50 91 TYR A O 1
ATOM 674 N N . VAL A 1 92 ? 19.891 2.020 -28.732 1.00 95.62 92 VAL A N 1
ATOM 675 C CA . VAL A 1 92 ? 19.253 2.590 -27.541 1.00 95.62 92 VAL A CA 1
ATOM 676 C C . VAL A 1 92 ? 20.320 2.904 -26.499 1.00 95.62 92 VAL A C 1
ATOM 678 O O . VAL A 1 92 ? 21.064 2.018 -26.081 1.00 95.62 92 VAL A O 1
ATOM 681 N N . GLU A 1 93 ? 20.357 4.147 -26.036 1.00 95.75 93 GLU A N 1
ATOM 682 C CA . GLU A 1 93 ? 21.195 4.588 -24.925 1.00 95.75 93 GLU A CA 1
ATOM 683 C C . GLU A 1 93 ? 20.360 4.874 -23.674 1.00 95.75 93 GLU A C 1
ATOM 685 O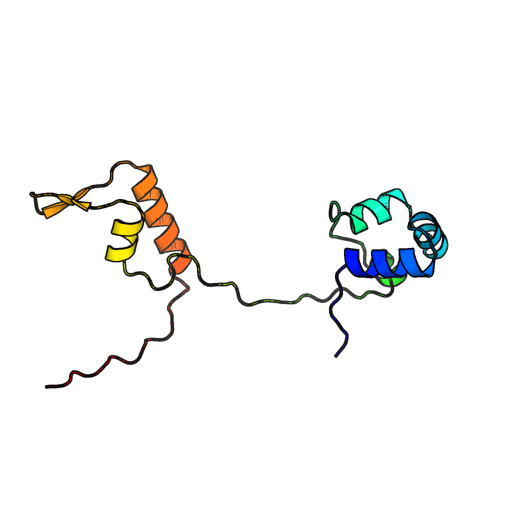 O . GLU A 1 93 ? 19.212 5.320 -23.752 1.00 95.75 93 GLU A O 1
ATOM 690 N N . PHE A 1 94 ? 20.954 4.623 -22.506 1.00 96.81 94 PHE A N 1
ATOM 691 C CA . PHE A 1 94 ? 20.373 4.928 -21.202 1.00 96.81 94 PHE A CA 1
ATOM 692 C C . PHE A 1 94 ? 21.300 5.878 -20.451 1.00 96.81 94 PHE A C 1
ATOM 694 O O . PHE A 1 94 ? 22.508 5.656 -20.400 1.00 96.81 94 PHE A O 1
ATOM 701 N N . GLY A 1 95 ? 20.732 6.898 -19.806 1.00 93.19 95 GLY A N 1
ATOM 702 C CA . GLY A 1 95 ? 21.513 7.865 -19.025 1.00 93.19 95 GLY A CA 1
ATOM 703 C C . GLY A 1 95 ? 22.161 7.284 -17.762 1.00 93.19 95 GLY A C 1
ATOM 704 O O . GLY A 1 95 ? 23.002 7.938 -17.154 1.00 93.19 95 GLY A O 1
ATOM 705 N N . SER A 1 96 ? 21.774 6.074 -17.337 1.00 96.38 96 SER A N 1
ATOM 706 C CA . SER A 1 96 ? 22.381 5.376 -16.201 1.00 96.38 96 SER A CA 1
ATOM 707 C C . SER A 1 96 ? 22.100 3.870 -16.219 1.00 96.38 96 SER A C 1
ATOM 709 O O . SER A 1 96 ? 21.112 3.399 -16.786 1.00 96.38 96 SER A O 1
ATOM 711 N N . THR A 1 97 ? 22.922 3.100 -15.502 1.00 96.75 97 THR A N 1
ATOM 712 C CA . THR A 1 97 ? 22.665 1.672 -15.236 1.00 96.75 97 THR A CA 1
ATOM 713 C C . THR A 1 97 ? 21.403 1.453 -14.395 1.00 96.75 97 THR A C 1
ATOM 715 O O . THR A 1 97 ? 20.752 0.415 -14.509 1.00 96.75 97 THR A O 1
ATOM 718 N N . GLN A 1 98 ? 21.001 2.443 -13.589 1.00 97.06 98 GLN A N 1
ATOM 719 C CA . GLN A 1 98 ? 19.761 2.389 -12.813 1.00 97.06 98 GLN A CA 1
ATOM 720 C C . GLN A 1 98 ? 18.519 2.374 -13.712 1.00 97.06 98 GLN A C 1
ATOM 722 O O . GLN A 1 98 ? 17.566 1.659 -13.398 1.00 97.06 98 GLN A O 1
ATOM 727 N N . ALA A 1 99 ? 18.539 3.098 -14.837 1.00 96.44 99 ALA A N 1
ATOM 728 C CA . ALA A 1 99 ? 17.455 3.073 -15.819 1.00 96.44 99 ALA A CA 1
ATOM 729 C C . ALA A 1 99 ? 17.291 1.675 -16.440 1.00 96.44 99 ALA A C 1
ATOM 731 O O . ALA A 1 99 ? 16.176 1.161 -16.535 1.00 96.44 99 ALA A O 1
ATOM 732 N N . VAL A 1 100 ? 18.403 1.001 -16.750 1.00 97.06 100 VAL A N 1
ATOM 733 C CA . VAL A 1 100 ? 18.392 -0.392 -17.231 1.00 97.06 100 VAL A CA 1
ATOM 734 C C . VAL A 1 100 ? 17.832 -1.336 -16.161 1.00 97.06 100 VAL A C 1
ATOM 736 O O . VAL A 1 100 ? 16.953 -2.150 -16.439 1.00 97.06 100 VAL A O 1
ATOM 739 N N . ALA A 1 101 ? 18.272 -1.197 -14.908 1.00 97.44 101 ALA A N 1
ATOM 740 C CA . ALA A 1 101 ? 17.753 -2.000 -13.802 1.00 97.44 101 ALA A CA 1
ATOM 741 C C . ALA A 1 101 ? 16.254 -1.756 -13.541 1.00 97.44 101 ALA A C 1
ATOM 743 O O . ALA A 1 101 ? 15.543 -2.660 -13.099 1.00 97.44 101 ALA A O 1
ATOM 744 N N . ALA A 1 102 ? 15.757 -0.538 -13.770 1.00 96.38 102 ALA A N 1
ATOM 745 C CA . ALA A 1 102 ? 14.333 -0.223 -13.688 1.00 96.38 102 ALA A CA 1
ATOM 746 C C . ALA A 1 102 ? 13.546 -0.907 -14.814 1.00 96.38 102 ALA A C 1
ATOM 748 O O . ALA A 1 102 ? 12.534 -1.544 -14.528 1.00 96.38 102 ALA A O 1
ATOM 749 N N . LEU A 1 103 ? 14.050 -0.863 -16.052 1.00 96.38 103 LEU A N 1
ATOM 750 C CA . LEU A 1 103 ? 13.445 -1.545 -17.198 1.00 96.38 103 LEU A CA 1
ATOM 751 C C . LEU A 1 103 ? 13.312 -3.051 -16.949 1.00 96.38 103 LEU A C 1
ATOM 753 O O . LEU A 1 103 ? 12.229 -3.609 -17.114 1.00 96.38 103 LEU A O 1
ATOM 757 N N . ILE A 1 104 ? 14.383 -3.698 -16.480 1.00 95.62 104 ILE A N 1
ATOM 758 C CA . ILE A 1 104 ? 14.371 -5.131 -16.149 1.00 95.62 104 ILE A CA 1
ATOM 759 C C . ILE A 1 104 ? 13.308 -5.4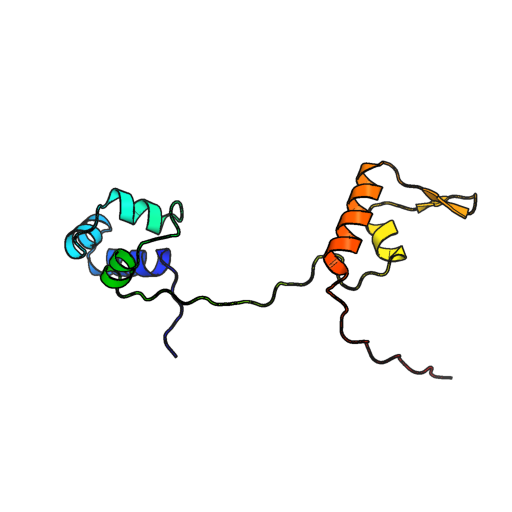26 -15.085 1.00 95.62 104 ILE A C 1
ATOM 761 O O . ILE A 1 104 ? 12.504 -6.341 -15.249 1.00 95.62 104 ILE A O 1
ATOM 765 N N . ARG A 1 105 ? 13.250 -4.623 -14.014 1.00 94.75 105 ARG A N 1
ATOM 766 C CA . ARG A 1 105 ? 12.245 -4.788 -12.952 1.00 94.75 105 ARG A CA 1
ATOM 767 C C . ARG A 1 105 ? 10.816 -4.618 -13.459 1.00 94.75 105 ARG A C 1
ATOM 769 O O . ARG A 1 105 ? 9.943 -5.354 -13.014 1.00 94.75 105 ARG A O 1
ATOM 776 N N . GLN A 1 106 ? 10.570 -3.667 -14.357 1.00 94.44 106 GLN A N 1
ATOM 777 C CA . GLN A 1 106 ? 9.254 -3.464 -14.965 1.00 94.44 106 GLN A CA 1
ATOM 778 C C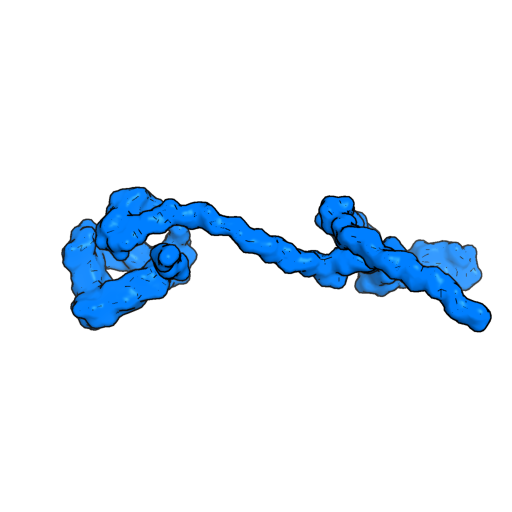 . GLN A 1 106 ? 8.850 -4.675 -15.813 1.00 94.44 106 GLN A C 1
ATOM 780 O O . GLN A 1 106 ? 7.749 -5.193 -15.649 1.00 94.44 106 GLN A O 1
ATOM 785 N N . VAL A 1 107 ? 9.748 -5.155 -16.679 1.00 92.56 107 VAL A N 1
ATOM 786 C CA . VAL A 1 107 ? 9.487 -6.309 -17.555 1.00 92.56 107 VAL A CA 1
ATOM 787 C C . VAL A 1 107 ? 9.228 -7.577 -16.743 1.00 92.56 107 VAL A C 1
ATOM 789 O O . VAL A 1 107 ? 8.271 -8.290 -17.023 1.00 92.56 107 VAL A O 1
ATOM 792 N N . LEU A 1 108 ? 10.050 -7.853 -15.727 1.00 91.69 108 LEU A N 1
ATOM 793 C CA . LEU A 1 108 ? 9.882 -9.043 -14.892 1.00 91.69 108 LEU A CA 1
ATOM 794 C C . LEU A 1 108 ? 8.588 -9.001 -14.076 1.00 91.69 108 LEU A C 1
ATOM 796 O O . LEU A 1 108 ? 7.906 -10.015 -13.988 1.00 91.69 108 LEU A O 1
ATOM 800 N N . ARG A 1 109 ? 8.236 -7.836 -13.517 1.00 88.81 109 ARG A N 1
ATOM 801 C CA . ARG A 1 109 ? 7.000 -7.655 -12.742 1.00 88.81 109 ARG A CA 1
ATOM 802 C C . ARG A 1 109 ? 5.752 -7.922 -13.576 1.00 88.81 109 ARG A C 1
ATOM 804 O O . ARG A 1 109 ? 4.827 -8.559 -13.093 1.00 88.81 109 ARG A O 1
ATOM 811 N N . ASP A 1 110 ? 5.735 -7.438 -14.813 1.00 87.38 110 ASP A N 1
ATOM 812 C CA . ASP A 1 110 ? 4.534 -7.462 -15.649 1.00 87.38 110 ASP A CA 1
ATOM 813 C C . ASP A 1 110 ? 4.465 -8.691 -16.569 1.00 87.38 110 ASP A C 1
ATOM 815 O O . ASP A 1 110 ? 3.529 -8.817 -17.352 1.00 87.38 110 ASP A O 1
ATOM 819 N N . ARG A 1 111 ? 5.434 -9.614 -16.491 1.00 80.12 111 ARG A N 1
ATOM 820 C CA . ARG A 1 111 ? 5.506 -10.802 -17.359 1.00 80.12 111 ARG A CA 1
ATOM 821 C C . ARG A 1 111 ? 4.294 -11.727 -17.216 1.00 80.12 111 ARG A C 1
ATOM 823 O O . ARG A 1 111 ? 3.917 -12.388 -18.178 1.00 80.12 111 ARG A O 1
ATOM 830 N N . GLU A 1 112 ? 3.700 -11.774 -16.030 1.00 68.75 112 GLU A N 1
ATOM 831 C CA . GLU A 1 112 ? 2.502 -12.574 -15.745 1.00 68.75 112 GLU A CA 1
ATOM 832 C C . GLU A 1 112 ? 1.208 -11.785 -15.989 1.00 68.75 112 GLU A C 1
ATOM 834 O O . GLU A 1 112 ? 0.127 -12.363 -16.072 1.00 68.75 112 GLU A O 1
ATOM 839 N N . PHE A 1 113 ? 1.320 -10.468 -16.186 1.00 61.72 113 PHE A N 1
ATOM 840 C CA . PHE A 1 113 ? 0.217 -9.591 -16.551 1.00 61.72 113 PHE A CA 1
ATOM 841 C C . PHE A 1 113 ? 0.135 -9.487 -18.079 1.00 61.72 113 PHE A C 1
ATOM 843 O O . PHE A 1 113 ? 0.368 -8.433 -18.669 1.00 61.72 113 PHE A O 1
ATOM 850 N N . LEU A 1 114 ? -0.164 -10.606 -18.742 1.00 54.41 114 LEU A N 1
ATOM 851 C CA . LEU A 1 114 ? -0.634 -10.575 -20.125 1.00 54.41 114 LEU A CA 1
ATOM 852 C C . LEU A 1 114 ? -2.093 -10.100 -20.090 1.00 54.41 114 LEU A C 1
ATOM 854 O O . LEU A 1 114 ? -2.951 -10.860 -19.632 1.00 54.41 114 LEU A O 1
ATOM 858 N N . PRO A 1 115 ? -2.416 -8.864 -20.521 1.00 54.06 115 PRO A N 1
ATOM 859 C CA . PRO A 1 115 ? -3.812 -8.526 -20.741 1.00 54.06 115 PRO A CA 1
ATOM 860 C C . PRO A 1 115 ? -4.387 -9.505 -21.779 1.00 54.06 115 PRO A C 1
ATOM 862 O O . PRO A 1 115 ? -3.646 -9.941 -22.668 1.00 54.06 115 PRO A O 1
ATOM 865 N N . PRO A 1 116 ? -5.678 -9.872 -21.690 1.00 53.66 116 PRO A N 1
ATOM 866 C CA . PRO A 1 116 ? -6.314 -10.631 -22.761 1.00 53.66 116 PRO A CA 1
ATOM 867 C C . PRO A 1 116 ? -6.075 -9.893 -24.082 1.00 53.66 116 PRO A C 1
ATOM 869 O O . PRO A 1 116 ? -6.208 -8.666 -24.117 1.00 53.66 116 PRO A O 1
ATOM 872 N N . GLU A 1 117 ? -5.668 -10.626 -25.128 1.00 53.91 117 GLU A N 1
ATOM 873 C CA . GLU A 1 117 ? -5.411 -10.060 -26.455 1.00 53.91 117 GLU A CA 1
ATOM 874 C C . GLU A 1 117 ? -6.554 -9.114 -26.827 1.00 53.91 117 GLU A C 1
ATOM 876 O O . GLU A 1 117 ? -7.708 -9.529 -26.969 1.00 53.91 117 GLU A O 1
ATOM 881 N N . GLN A 1 118 ? -6.247 -7.822 -26.944 1.00 52.91 118 GLN A N 1
ATOM 882 C CA . GLN A 1 118 ? -7.213 -6.883 -27.486 1.00 52.91 118 GLN A CA 1
ATOM 883 C C . GLN A 1 118 ? -7.472 -7.310 -28.934 1.00 52.91 118 GLN A C 1
ATOM 885 O O . GLN A 1 118 ? -6.502 -7.521 -29.671 1.00 52.91 118 GLN A O 1
ATOM 890 N N . PRO A 1 119 ? -8.740 -7.483 -29.349 1.00 45.00 119 PRO A N 1
ATOM 891 C CA . PRO A 1 119 ? -9.048 -7.942 -30.691 1.00 45.00 119 PRO A CA 1
ATOM 892 C C . PRO A 1 119 ? -8.378 -7.007 -31.690 1.00 45.00 119 PRO A C 1
ATOM 894 O O . PRO A 1 119 ? -8.631 -5.801 -31.700 1.00 45.00 119 PRO A O 1
ATOM 897 N N . GLN A 1 120 ? -7.490 -7.589 -32.496 1.00 52.91 120 GLN A N 1
ATOM 898 C CA . GLN A 1 120 ? -6.800 -6.914 -33.583 1.00 52.91 120 GLN A CA 1
ATOM 899 C C . GLN A 1 120 ? -7.845 -6.151 -34.399 1.00 52.91 120 GLN A C 1
ATOM 901 O O . GLN A 1 120 ? -8.748 -6.760 -34.983 1.00 52.91 120 GLN A O 1
ATOM 906 N N . GLN A 1 121 ? -7.752 -4.819 -34.412 1.00 50.31 121 GLN A N 1
ATOM 907 C CA . GLN A 1 121 ? -8.526 -3.991 -35.327 1.00 50.31 121 GLN A CA 1
ATOM 908 C C . GLN A 1 121 ? -8.101 -4.396 -36.741 1.00 50.31 121 GLN A C 1
ATOM 910 O O . GLN A 1 121 ? -7.042 -4.008 -37.231 1.00 50.31 121 GLN A O 1
ATOM 915 N N . LYS A 1 122 ? -8.898 -5.272 -37.364 1.00 46.84 122 LYS A N 1
ATOM 916 C CA . LYS A 1 122 ? -8.756 -5.632 -38.771 1.00 46.84 122 LYS A CA 1
ATOM 917 C C . LYS A 1 122 ? -8.855 -4.343 -39.583 1.00 46.84 122 LYS A C 1
ATOM 919 O O . LYS A 1 122 ? -9.776 -3.557 -39.376 1.00 46.84 122 LYS A O 1
ATOM 924 N N . GLY A 1 123 ? -7.867 -4.144 -40.453 1.00 48.19 123 GLY A N 1
ATOM 925 C CA . GLY A 1 123 ? -7.692 -2.940 -41.254 1.00 48.19 123 GLY A CA 1
ATOM 926 C C . GLY A 1 123 ? -8.953 -2.511 -42.000 1.00 48.19 123 GLY A C 1
ATOM 927 O O . GLY A 1 123 ? -9.701 -3.339 -42.522 1.00 48.19 123 GLY A O 1
ATOM 928 N N . GLY A 1 124 ? -9.154 -1.197 -42.048 1.00 44.09 124 GLY A N 1
ATOM 929 C CA . GLY A 1 124 ? -10.089 -0.539 -42.946 1.00 44.09 124 GLY A CA 1
ATOM 930 C C . GLY A 1 124 ? -9.308 0.180 -44.041 1.00 44.09 124 GLY A C 1
ATOM 931 O O . GLY A 1 124 ? -8.620 1.142 -43.723 1.00 44.09 124 GLY A O 1
ATOM 932 N N . ALA A 1 125 ? -9.428 -0.381 -45.251 1.00 40.78 125 ALA A N 1
ATOM 933 C CA . ALA A 1 125 ? -9.258 0.163 -46.608 1.00 40.78 125 ALA A CA 1
ATOM 934 C C . ALA A 1 125 ? -8.234 1.285 -46.855 1.00 40.78 125 ALA A C 1
ATOM 936 O O . ALA A 1 125 ? -8.474 2.431 -46.418 1.00 40.78 125 ALA A O 1
#